Protein AF-A0A8K0SCI0-F1 (afdb_monomer)

Structure (mmCIF, N/CA/C/O backbone):
data_AF-A0A8K0SCI0-F1
#
_entry.id   AF-A0A8K0SCI0-F1
#
loop_
_atom_site.group_PDB
_atom_site.id
_atom_site.type_symbol
_atom_site.label_atom_id
_atom_site.label_alt_id
_atom_site.label_comp_id
_atom_site.label_asym_id
_atom_site.label_entity_id
_atom_site.label_seq_id
_atom_site.pdbx_PDB_ins_code
_atom_site.Cartn_x
_atom_site.Cartn_y
_atom_site.Cartn_z
_atom_site.occupancy
_atom_site.B_iso_or_equiv
_atom_site.auth_seq_id
_atom_site.auth_comp_id
_atom_site.auth_asym_id
_atom_site.auth_atom_id
_atom_site.pdbx_PDB_model_num
ATOM 1 N N . HIS A 1 1 ? -12.536 17.628 4.276 1.00 76.75 1 HIS A N 1
ATOM 2 C CA . HIS A 1 1 ? -13.489 17.023 5.236 1.00 76.75 1 HIS A CA 1
ATOM 3 C C . HIS A 1 1 ? -13.393 15.491 5.336 1.00 76.75 1 HIS A C 1
ATOM 5 O O . HIS A 1 1 ? -14.342 14.869 5.789 1.00 76.75 1 HIS A O 1
ATOM 11 N N . MET A 1 2 ? -12.263 14.858 4.982 1.00 92.69 2 MET A N 1
ATOM 12 C CA . MET A 1 2 ? -12.185 13.387 4.957 1.00 92.69 2 MET A CA 1
ATOM 13 C C . MET A 1 2 ? -11.993 12.738 6.333 1.00 92.69 2 MET A C 1
ATOM 15 O O . MET A 1 2 ? -12.537 11.66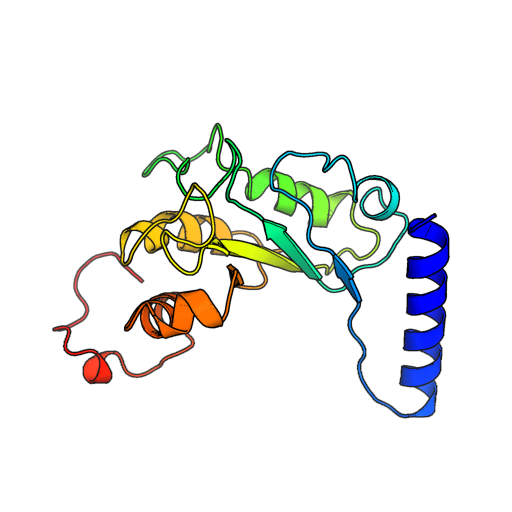6 6.556 1.00 92.69 2 MET A O 1
ATOM 19 N N . VAL A 1 3 ? -11.291 13.393 7.269 1.00 95.44 3 VAL A N 1
ATOM 20 C CA . VAL A 1 3 ? -11.039 12.831 8.613 1.00 95.44 3 VAL A CA 1
ATOM 21 C C . VAL A 1 3 ? -12.343 12.543 9.374 1.00 95.44 3 VAL A C 1
ATOM 23 O O . VAL A 1 3 ? -12.558 11.385 9.719 1.00 95.44 3 VAL A O 1
ATOM 26 N N . PRO A 1 4 ? -13.285 13.502 9.546 1.00 96.19 4 PRO A N 1
ATOM 27 C CA . PRO A 1 4 ? -14.539 13.209 10.248 1.00 96.19 4 PRO A CA 1
ATOM 28 C C . PRO A 1 4 ? -15.379 12.123 9.564 1.00 96.19 4 PRO A C 1
ATOM 30 O O . PRO A 1 4 ? -16.029 11.329 10.236 1.00 96.19 4 PRO A O 1
ATOM 33 N N . PHE A 1 5 ? -15.355 12.071 8.228 1.00 96.50 5 PHE A N 1
ATOM 34 C CA . PHE A 1 5 ? -16.050 11.034 7.469 1.00 96.50 5 PHE A CA 1
ATOM 35 C C . PHE A 1 5 ? -15.466 9.646 7.747 1.00 96.50 5 PHE A C 1
ATOM 37 O O . PHE A 1 5 ? -16.215 8.720 8.050 1.00 96.50 5 PHE A O 1
ATOM 44 N N . ALA A 1 6 ? -14.143 9.498 7.662 1.00 97.00 6 ALA A N 1
ATOM 45 C CA . ALA A 1 6 ? -13.480 8.215 7.850 1.00 97.00 6 ALA A CA 1
ATOM 46 C C . ALA A 1 6 ? -13.617 7.705 9.293 1.00 97.00 6 ALA A C 1
ATOM 48 O O . ALA A 1 6 ? -13.864 6.517 9.504 1.00 97.00 6 ALA A O 1
ATOM 49 N N . ASP A 1 7 ? -13.542 8.607 10.273 1.00 95.75 7 ASP A N 1
ATOM 50 C CA . ASP A 1 7 ? -13.711 8.262 11.686 1.00 95.75 7 ASP A CA 1
ATOM 51 C C . ASP A 1 7 ? -15.158 7.835 11.988 1.00 95.75 7 ASP A C 1
ATOM 53 O O . ASP A 1 7 ? -15.378 6.822 12.657 1.00 95.75 7 ASP A O 1
ATOM 57 N N . GLN A 1 8 ? -16.156 8.531 11.427 1.00 97.75 8 GLN A N 1
ATOM 58 C CA . GLN A 1 8 ? -17.557 8.117 11.554 1.00 97.75 8 GLN A CA 1
ATOM 59 C C . GLN A 1 8 ? -17.833 6.791 10.831 1.00 97.75 8 GLN A C 1
ATOM 61 O O . GLN A 1 8 ? -18.580 5.950 11.336 1.00 97.75 8 GLN A O 1
ATOM 66 N N . LEU A 1 9 ? -17.228 6.580 9.658 1.00 98.12 9 LEU A N 1
ATOM 67 C CA . LEU A 1 9 ? -17.351 5.328 8.919 1.00 98.12 9 LEU A CA 1
ATOM 68 C C . LEU A 1 9 ? -16.774 4.159 9.724 1.00 98.12 9 LEU A C 1
ATOM 70 O O . LEU A 1 9 ? -17.435 3.127 9.827 1.00 98.12 9 LEU A O 1
ATOM 74 N N . ARG A 1 10 ? -15.603 4.333 10.353 1.00 97.94 10 ARG A N 1
ATOM 75 C CA . ARG A 1 10 ? -15.029 3.325 11.255 1.00 97.94 10 ARG A CA 1
ATOM 76 C C . ARG A 1 10 ? -15.966 3.019 12.422 1.00 97.94 10 ARG A C 1
ATOM 78 O O . ARG A 1 10 ? -16.242 1.851 12.666 1.00 97.94 10 ARG A O 1
ATOM 85 N N . ALA A 1 11 ? -16.500 4.038 13.095 1.00 97.62 11 ALA A N 1
A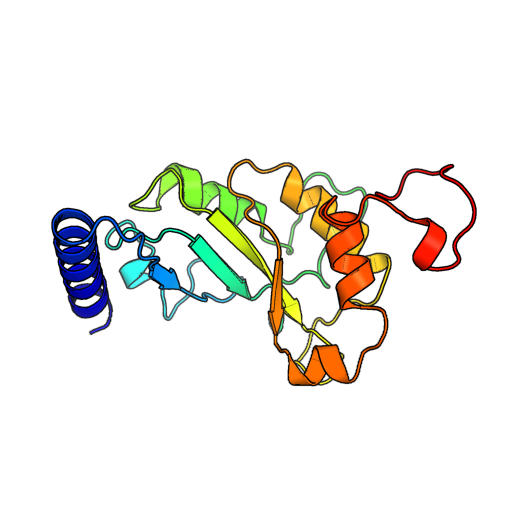TOM 86 C CA . ALA A 1 11 ? -17.422 3.827 14.212 1.00 97.62 11 ALA A CA 1
ATOM 87 C C . ALA A 1 11 ? -18.659 3.005 13.796 1.00 97.62 11 ALA A C 1
ATOM 89 O O . ALA A 1 11 ? -19.083 2.097 14.512 1.00 97.62 11 ALA A O 1
ATOM 90 N N . ASN A 1 12 ? -19.201 3.272 12.604 1.00 98.50 12 ASN A N 1
ATOM 91 C CA . ASN A 1 12 ? -20.325 2.511 12.057 1.00 98.50 12 ASN A CA 1
ATOM 92 C C . ASN A 1 12 ? -19.933 1.068 11.697 1.00 98.50 12 ASN A C 1
ATOM 94 O O . ASN A 1 12 ? -20.717 0.149 11.931 1.00 98.50 12 ASN A O 1
ATOM 98 N N . MET A 1 13 ? -18.736 0.861 11.136 1.00 98.38 13 MET A N 1
ATOM 99 C CA . MET A 1 13 ? -18.190 -0.469 10.841 1.00 98.38 13 MET A CA 1
ATOM 100 C C . MET A 1 13 ? -18.026 -1.305 12.115 1.00 98.38 13 MET A C 1
ATOM 102 O O . MET A 1 13 ? -18.433 -2.465 12.128 1.00 98.38 13 MET A O 1
ATOM 106 N N . ASP A 1 14 ? -17.496 -0.715 13.187 1.00 97.50 14 ASP A N 1
ATOM 107 C CA . ASP A 1 14 ? -17.278 -1.399 14.465 1.00 97.50 14 ASP A CA 1
ATOM 108 C C . ASP A 1 14 ? -18.613 -1.772 15.130 1.00 97.50 14 ASP A C 1
ATOM 110 O O . ASP A 1 14 ? -18.795 -2.902 15.588 1.00 97.50 14 ASP A O 1
ATOM 114 N N . ALA A 1 15 ? -19.591 -0.857 15.111 1.00 98.38 15 ALA A N 1
ATOM 115 C CA . ALA A 1 15 ? -20.942 -1.133 15.597 1.00 98.38 15 ALA A CA 1
ATOM 116 C C . ALA A 1 15 ? -21.631 -2.245 14.784 1.00 98.38 15 ALA A C 1
ATOM 118 O O . ALA A 1 15 ? -22.264 -3.136 15.354 1.00 98.38 15 ALA A O 1
ATOM 119 N N . ALA A 1 16 ? -21.482 -2.228 13.455 1.00 98.50 16 ALA A N 1
ATOM 120 C CA . ALA A 1 16 ? -22.029 -3.265 12.587 1.00 98.50 16 ALA A CA 1
ATOM 121 C C . ALA A 1 16 ? -21.369 -4.626 12.847 1.00 98.50 16 ALA A C 1
ATOM 123 O O . ALA A 1 16 ? -22.082 -5.621 12.974 1.00 98.50 16 ALA A O 1
ATOM 124 N N . ALA A 1 17 ? -20.040 -4.664 12.986 1.00 98.06 17 ALA A N 1
ATOM 125 C CA . ALA A 1 17 ? -19.289 -5.876 13.303 1.00 98.06 17 ALA A CA 1
ATOM 126 C C . ALA A 1 17 ? -19.736 -6.491 14.635 1.00 98.06 17 ALA A C 1
ATOM 128 O O . ALA A 1 17 ? -19.963 -7.699 14.708 1.00 98.06 17 ALA A O 1
ATOM 129 N N . ALA A 1 18 ? -19.940 -5.665 15.665 1.00 98.06 18 ALA A N 1
ATOM 130 C CA . ALA A 1 18 ? -20.453 -6.119 16.956 1.00 98.06 18 ALA A CA 1
ATOM 131 C C . ALA A 1 18 ? -21.884 -6.680 16.861 1.00 98.06 18 ALA A C 1
ATOM 133 O O . ALA A 1 18 ? -22.218 -7.636 17.557 1.00 98.06 18 ALA A O 1
ATOM 134 N N . ALA A 1 19 ? -22.725 -6.111 15.992 1.00 98.31 19 ALA A N 1
ATOM 135 C CA . ALA A 1 19 ? -24.120 -6.517 15.849 1.00 98.31 19 ALA A CA 1
ATOM 136 C C . ALA A 1 19 ? -24.315 -7.783 14.999 1.00 98.31 19 ALA A C 1
ATOM 138 O O . ALA A 1 19 ? -25.228 -8.563 15.264 1.00 98.31 19 ALA A O 1
ATOM 139 N N . ASN A 1 20 ? -23.508 -7.975 13.951 1.00 98.06 20 ASN A N 1
ATOM 140 C CA . ASN A 1 20 ? -23.735 -9.030 12.955 1.00 98.06 20 ASN A CA 1
ATOM 141 C C . ASN A 1 20 ? -22.563 -10.009 12.774 1.00 98.06 20 ASN A C 1
ATOM 143 O O . ASN A 1 20 ? -22.670 -10.927 11.960 1.00 98.06 20 ASN A O 1
ATOM 147 N N . GLY A 1 21 ? -21.454 -9.818 13.493 1.00 97.12 21 GLY A N 1
ATOM 148 C CA . GLY A 1 21 ? -20.272 -10.680 13.437 1.00 97.12 21 GLY A CA 1
ATOM 149 C C . GLY A 1 21 ? -19.465 -10.593 12.136 1.00 97.12 21 GLY A C 1
ATOM 150 O O . GLY A 1 21 ? -18.559 -11.401 11.936 1.00 97.12 21 GLY A O 1
ATOM 151 N N . LYS A 1 22 ? -19.775 -9.656 11.230 1.00 97.50 22 LYS A N 1
ATOM 152 C CA . LYS A 1 22 ? -19.035 -9.471 9.974 1.00 97.50 22 LYS A CA 1
ATOM 153 C C . LYS A 1 22 ? -17.808 -8.597 10.187 1.00 97.50 22 LYS A C 1
ATOM 155 O O . LYS A 1 22 ? -17.825 -7.640 10.954 1.00 97.50 22 LYS A O 1
ATOM 160 N N . THR A 1 23 ? -16.756 -8.884 9.433 1.00 97.19 23 THR A N 1
ATOM 161 C CA . THR A 1 23 ? -15.559 -8.044 9.381 1.00 97.19 23 THR A CA 1
ATOM 162 C C . THR A 1 23 ? -15.707 -6.979 8.300 1.00 97.19 23 THR A C 1
ATOM 164 O O . THR A 1 23 ? -16.108 -7.276 7.175 1.00 97.19 23 THR A O 1
ATOM 167 N N . TYR A 1 24 ? -15.349 -5.744 8.640 1.00 98.19 24 TYR A N 1
ATOM 168 C CA . TYR A 1 24 ? -15.318 -4.608 7.726 1.00 98.19 24 TYR A CA 1
ATOM 169 C C . TYR A 1 24 ? -13.901 -4.050 7.668 1.00 98.19 24 TYR A C 1
ATOM 171 O O . TYR A 1 24 ? -13.200 -4.041 8.679 1.00 98.19 24 TYR A O 1
ATOM 179 N N . TYR A 1 25 ? -13.503 -3.570 6.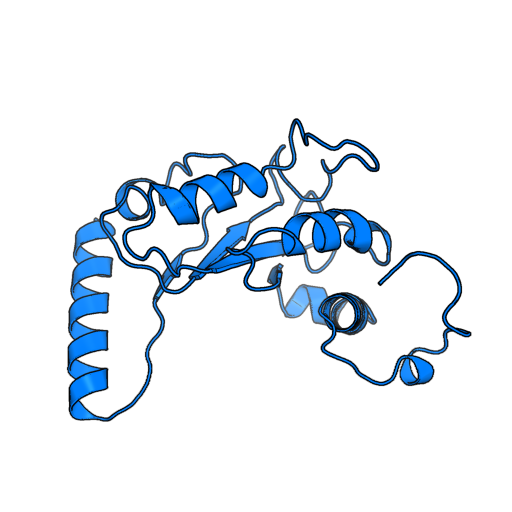491 1.00 98.19 25 TYR A N 1
ATOM 180 C CA . TYR A 1 25 ? -12.179 -3.008 6.270 1.00 98.19 25 TYR A CA 1
ATOM 181 C C . TYR A 1 25 ? -12.267 -1.559 5.800 1.00 98.19 25 TYR A C 1
ATOM 183 O O . TYR A 1 25 ? -13.088 -1.224 4.944 1.00 98.19 25 TYR A O 1
ATOM 191 N N . LEU A 1 26 ? -11.380 -0.722 6.328 1.00 98.44 26 LEU A N 1
ATOM 192 C CA . LEU A 1 26 ? -11.158 0.645 5.880 1.00 98.44 26 LEU A CA 1
ATOM 193 C C . LEU A 1 26 ? -9.736 0.775 5.346 1.00 98.44 26 LEU A C 1
ATOM 195 O O . LEU A 1 26 ? -8.764 0.455 6.039 1.00 98.44 26 LEU A O 1
ATOM 199 N N . SER A 1 27 ? -9.620 1.313 4.137 1.00 98.44 27 SER A N 1
ATOM 200 C CA . SER A 1 27 ? -8.342 1.546 3.478 1.00 98.44 27 SER A CA 1
ATOM 201 C C . SER A 1 27 ? -8.234 2.938 2.875 1.00 98.44 27 SER A C 1
ATOM 203 O O . SER A 1 27 ? -9.239 3.604 2.631 1.00 98.44 27 SER A O 1
ATOM 205 N N . ALA A 1 28 ? -7.002 3.352 2.594 1.00 98.12 28 ALA A N 1
ATOM 206 C CA . ALA A 1 28 ? -6.683 4.548 1.820 1.00 98.12 28 ALA A CA 1
ATOM 207 C C . ALA A 1 28 ? -5.631 4.226 0.752 1.00 98.12 28 ALA A C 1
ATOM 209 O O . ALA A 1 28 ? -4.904 3.236 0.864 1.00 98.12 28 ALA A O 1
ATOM 210 N N . THR A 1 29 ? -5.532 5.071 -0.271 1.00 98.12 29 THR A N 1
ATOM 211 C CA . THR A 1 29 ? -4.641 4.863 -1.423 1.00 98.12 29 THR A CA 1
ATOM 212 C C . THR A 1 29 ? -3.702 6.060 -1.640 1.00 98.12 29 THR A C 1
ATOM 214 O O . THR A 1 29 ? -3.831 6.764 -2.646 1.00 98.12 29 THR A O 1
ATOM 217 N N . PRO A 1 30 ? -2.792 6.367 -0.695 1.00 98.50 30 PRO A N 1
ATOM 218 C CA . PRO A 1 30 ? -1.831 7.460 -0.867 1.00 98.50 30 PRO A CA 1
ATOM 219 C C . PRO A 1 30 ? -0.876 7.197 -2.037 1.00 98.50 30 PRO A C 1
ATOM 221 O O . PRO A 1 30 ? -0.691 6.054 -2.451 1.00 98.50 30 PRO A O 1
ATOM 224 N N . GLN A 1 31 ? -0.242 8.240 -2.561 1.00 98.56 31 GLN A N 1
ATOM 225 C CA . GLN A 1 31 ? 0.909 8.105 -3.456 1.00 98.56 31 GLN A CA 1
ATOM 226 C C . GLN A 1 31 ? 2.198 7.884 -2.656 1.00 98.56 31 GLN A C 1
ATOM 228 O O . GLN A 1 31 ? 2.235 8.150 -1.459 1.00 98.56 31 GLN A O 1
ATOM 233 N N . CYS A 1 32 ? 3.264 7.389 -3.296 1.00 98.38 32 CYS A N 1
ATOM 234 C CA . CYS A 1 32 ? 4.515 7.087 -2.592 1.00 98.38 32 CYS A CA 1
ATOM 235 C C . CYS A 1 32 ? 5.268 8.280 -1.964 1.00 98.38 32 CYS A C 1
ATOM 237 O O . CYS A 1 32 ? 6.013 8.013 -1.009 1.00 98.38 32 CYS A O 1
ATOM 239 N N . PRO A 1 33 ? 5.142 9.551 -2.421 1.00 98.50 33 PRO A N 1
ATOM 240 C CA . PRO A 1 33 ? 5.793 10.666 -1.742 1.00 98.50 33 PRO A CA 1
ATOM 241 C C . PRO A 1 33 ? 5.242 10.807 -0.326 1.00 98.50 33 PRO A C 1
ATOM 243 O O . PRO A 1 33 ? 4.030 10.839 -0.122 1.00 98.50 33 PRO A O 1
ATOM 246 N N . TYR A 1 34 ? 6.134 10.884 0.658 1.00 97.75 34 TYR A N 1
ATOM 247 C CA . TYR A 1 34 ? 5.750 10.966 2.060 1.00 97.75 34 TYR A CA 1
ATOM 248 C C . TYR A 1 34 ? 6.155 12.324 2.663 1.00 97.75 34 TYR A C 1
ATOM 250 O O . TYR A 1 34 ? 7.323 12.699 2.554 1.00 97.75 34 TYR A O 1
ATOM 258 N N . PRO A 1 35 ? 5.243 13.036 3.355 1.00 97.69 35 PRO A N 1
ATOM 259 C CA . PRO A 1 35 ? 3.835 12.686 3.559 1.00 97.69 35 PRO A CA 1
ATOM 260 C C . PRO A 1 35 ? 2.984 12.872 2.288 1.00 97.69 35 PRO A C 1
ATOM 262 O O . PRO A 1 35 ? 3.173 13.833 1.547 1.00 97.69 35 PRO A O 1
ATOM 265 N N . ASP A 1 36 ? 2.002 11.990 2.074 1.00 97.94 36 ASP A N 1
ATOM 266 C CA . ASP A 1 36 ? 1.045 12.131 0.966 1.00 97.94 36 ASP A CA 1
ATOM 267 C C . ASP A 1 36 ? 0.131 13.339 1.196 1.00 97.94 36 ASP A C 1
ATOM 269 O O . ASP A 1 36 ? -0.610 13.376 2.171 1.00 97.94 36 ASP A O 1
ATOM 273 N N . ILE A 1 37 ? 0.140 14.316 0.293 1.00 96.12 37 ILE A N 1
ATOM 274 C CA . ILE A 1 37 ? -0.532 15.612 0.502 1.00 96.12 37 ILE A CA 1
ATOM 275 C C . ILE A 1 37 ? -2.039 15.461 0.769 1.00 96.12 37 ILE A C 1
ATOM 277 O O . ILE A 1 37 ? -2.595 16.177 1.602 1.00 96.12 37 ILE A O 1
ATOM 281 N N . ILE A 1 38 ? -2.705 14.531 0.082 1.00 95.56 38 ILE A N 1
ATOM 282 C CA . ILE A 1 38 ? -4.168 14.412 0.106 1.00 95.56 38 ILE A CA 1
ATOM 283 C C . ILE A 1 38 ? -4.646 13.614 1.323 1.00 95.56 38 ILE A C 1
ATOM 285 O O . ILE A 1 38 ? -5.604 13.999 1.997 1.00 95.56 38 ILE A O 1
ATOM 289 N N . ASN A 1 39 ? -3.973 12.509 1.630 1.00 96.62 39 ASN A N 1
ATOM 290 C CA . ASN A 1 39 ? -4.346 11.578 2.689 1.00 96.62 39 ASN A CA 1
ATOM 291 C C . ASN A 1 39 ? -3.650 11.883 4.020 1.00 96.62 39 ASN A C 1
ATOM 293 O O . ASN A 1 39 ? -4.083 11.354 5.046 1.00 96.62 39 ASN A O 1
ATOM 297 N N . HIS A 1 40 ? -2.616 12.737 4.048 1.00 96.12 40 HIS A N 1
ATOM 298 C CA . HIS A 1 40 ? -1.864 13.062 5.266 1.00 96.12 40 HIS A CA 1
ATOM 299 C C . HIS A 1 40 ? -2.754 13.395 6.473 1.00 96.12 40 HIS A C 1
ATOM 301 O O . HIS A 1 40 ? -2.494 12.831 7.536 1.00 96.12 40 HIS A O 1
ATOM 307 N N . PRO A 1 41 ? -3.836 14.196 6.357 1.00 96.19 41 PRO A N 1
ATOM 308 C CA . PRO A 1 41 ? -4.699 14.480 7.504 1.00 96.19 41 PRO A CA 1
ATOM 309 C C . PRO A 1 41 ? -5.301 13.234 8.177 1.00 96.19 41 PRO A C 1
ATOM 311 O O . PRO A 1 41 ? -5.471 13.235 9.394 1.00 96.19 41 PRO A O 1
ATOM 314 N N . MET A 1 42 ? -5.605 12.176 7.412 1.00 96.62 42 MET A N 1
ATOM 315 C CA . MET A 1 42 ? -6.102 10.894 7.944 1.00 96.62 42 MET A CA 1
ATOM 316 C C . MET A 1 42 ? -4.958 9.976 8.394 1.00 96.62 42 MET A C 1
ATOM 318 O O . MET A 1 42 ? -5.071 9.259 9.387 1.00 96.62 42 MET A O 1
ATOM 322 N N . LEU A 1 43 ? -3.838 9.989 7.665 1.00 97.25 43 LEU A N 1
ATOM 323 C CA . LEU A 1 43 ? -2.690 9.118 7.929 1.00 97.25 43 LEU A CA 1
ATOM 324 C C . LEU A 1 43 ? -1.836 9.596 9.114 1.00 97.25 43 LEU A C 1
ATOM 326 O O . LEU A 1 43 ? -1.059 8.812 9.661 1.00 97.25 43 LEU A O 1
ATOM 330 N N . ASN A 1 44 ? -1.976 10.846 9.557 1.00 95.56 44 ASN A N 1
ATOM 331 C CA . ASN A 1 44 ? -1.210 11.420 10.667 1.00 95.56 44 ASN A CA 1
ATOM 332 C C . ASN A 1 44 ? -1.739 11.005 12.059 1.00 95.56 44 ASN A C 1
ATOM 334 O O . ASN A 1 44 ? -1.880 11.827 12.961 1.00 95.56 44 ASN A O 1
ATOM 338 N N . GLY A 1 45 ? -2.045 9.717 12.237 1.00 90.50 45 GLY A N 1
ATOM 339 C CA . GLY A 1 45 ? -2.410 9.134 13.533 1.00 90.50 45 GLY A CA 1
ATOM 340 C C . GLY A 1 45 ? -3.836 9.421 14.011 1.00 90.50 45 GLY A C 1
ATOM 341 O O . GLY A 1 45 ? -4.120 9.223 15.191 1.00 90.50 45 GLY A O 1
ATOM 342 N N . THR A 1 46 ? -4.728 9.863 13.125 1.00 92.81 46 THR A N 1
ATOM 343 C CA . THR A 1 46 ? -6.132 10.173 13.438 1.00 92.81 46 THR A CA 1
ATOM 344 C C . THR A 1 46 ? -7.043 8.987 13.121 1.00 92.81 46 THR A C 1
ATOM 346 O O . THR A 1 46 ? -7.666 8.443 14.033 1.00 92.81 46 THR A O 1
ATOM 349 N N . THR A 1 47 ? -7.022 8.504 11.877 1.00 96.88 47 THR A N 1
ATOM 350 C CA . THR A 1 47 ? -7.927 7.454 11.387 1.00 96.88 47 THR A CA 1
ATOM 351 C C . THR A 1 47 ? -7.272 6.058 11.422 1.00 96.88 47 THR A C 1
ATOM 353 O O . THR A 1 47 ? -6.161 5.881 10.908 1.00 96.88 47 THR A O 1
ATOM 356 N N . PRO A 1 48 ? -7.918 5.028 12.008 1.00 97.19 48 PRO A N 1
ATOM 357 C CA . PRO A 1 48 ? -7.389 3.664 12.045 1.00 97.19 48 PRO A CA 1
ATOM 358 C C . PRO A 1 48 ? -7.709 2.910 10.748 1.00 97.19 48 PRO A C 1
ATOM 360 O O . PRO A 1 48 ? -8.807 2.386 10.585 1.00 97.19 48 PRO A O 1
ATOM 363 N N . PHE A 1 49 ? -6.751 2.825 9.828 1.00 98.56 49 PHE A N 1
ATOM 364 C CA . PHE A 1 49 ? -6.859 1.986 8.626 1.00 98.56 49 PHE A CA 1
ATOM 365 C C . PHE A 1 49 ? -6.466 0.532 8.913 1.00 98.56 49 PHE A C 1
ATOM 367 O O . PHE A 1 49 ? -5.585 0.271 9.735 1.00 98.56 49 PHE A O 1
ATOM 374 N N . ASP A 1 50 ? -7.093 -0.419 8.222 1.00 98.62 50 ASP A N 1
ATOM 375 C CA . ASP A 1 50 ? -6.690 -1.834 8.260 1.00 98.62 50 ASP A CA 1
ATOM 376 C C . ASP A 1 50 ? -5.514 -2.084 7.322 1.00 98.62 50 ASP A C 1
ATOM 378 O O . ASP A 1 50 ? -4.552 -2.774 7.663 1.00 98.62 50 ASP A O 1
ATOM 382 N N . PHE A 1 51 ? -5.565 -1.460 6.148 1.00 98.81 51 PHE A N 1
ATOM 383 C CA . PHE A 1 51 ? -4.473 -1.458 5.194 1.00 98.81 51 PHE A CA 1
ATOM 384 C C . PHE A 1 51 ? -4.475 -0.187 4.348 1.00 98.81 51 PHE A C 1
ATOM 386 O O . PHE A 1 51 ? -5.500 0.474 4.190 1.00 98.81 51 PHE A O 1
ATOM 393 N N . ILE A 1 52 ? -3.327 0.151 3.774 1.00 98.81 52 ILE A N 1
ATOM 394 C CA . ILE A 1 52 ? -3.1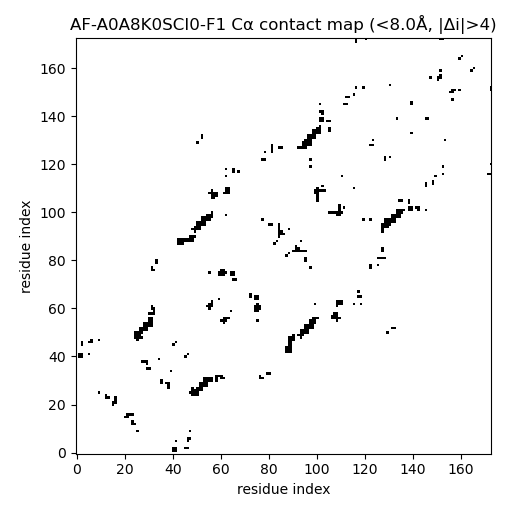99 1.199 2.762 1.00 98.81 52 ILE A CA 1
ATOM 395 C C . ILE A 1 52 ? -2.593 0.621 1.487 1.00 98.81 52 ILE A C 1
ATOM 397 O O . ILE A 1 52 ? -1.755 -0.276 1.539 1.00 98.81 52 ILE A O 1
ATOM 401 N N . MET A 1 53 ? -3.022 1.136 0.341 1.00 98.69 53 MET A N 1
ATOM 402 C CA . MET A 1 53 ? -2.524 0.751 -0.979 1.00 98.69 53 MET A CA 1
ATOM 403 C C . MET A 1 53 ? -1.693 1.904 -1.530 1.00 98.69 53 MET A C 1
ATOM 405 O O . MET A 1 53 ? -2.213 2.780 -2.222 1.00 98.69 53 MET A O 1
ATOM 409 N N . VAL A 1 54 ? -0.416 1.948 -1.154 1.00 98.81 54 VAL A N 1
ATOM 410 C CA . VAL A 1 54 ? 0.472 3.046 -1.548 1.00 98.81 54 VAL A CA 1
ATOM 411 C C . VAL A 1 54 ? 0.800 2.902 -3.030 1.00 98.81 54 VAL A C 1
ATOM 413 O O . VAL A 1 54 ? 1.300 1.866 -3.456 1.00 98.81 54 VAL A O 1
ATOM 416 N N . GLN A 1 55 ? 0.539 3.936 -3.820 1.00 98.69 55 GLN A N 1
ATOM 417 C CA . GLN A 1 55 ? 0.825 3.957 -5.252 1.00 98.69 55 GLN A CA 1
ATOM 418 C C . GLN A 1 55 ? 2.324 4.212 -5.469 1.00 98.69 55 GLN A C 1
ATOM 420 O O . GLN A 1 55 ? 2.778 5.359 -5.462 1.00 98.69 55 GLN A O 1
ATOM 425 N N . PHE A 1 56 ? 3.104 3.145 -5.657 1.00 98.56 56 PHE A N 1
ATOM 426 C CA . PHE A 1 56 ? 4.536 3.197 -5.975 1.00 98.56 56 PHE A CA 1
ATOM 427 C C . PHE A 1 56 ? 4.765 3.313 -7.488 1.00 98.56 56 PHE A C 1
ATOM 429 O O . PHE A 1 56 ? 5.543 2.566 -8.082 1.00 98.56 56 PHE A O 1
ATOM 436 N N . TYR A 1 57 ? 4.080 4.270 -8.109 1.00 98.31 57 TYR A N 1
ATOM 437 C CA . TYR A 1 57 ? 4.162 4.594 -9.532 1.00 98.31 57 TYR A CA 1
ATOM 438 C C . TYR A 1 57 ? 3.784 6.066 -9.768 1.00 98.31 57 TYR A C 1
ATOM 440 O O . TYR A 1 57 ? 3.396 6.770 -8.829 1.00 98.31 57 TYR A O 1
ATOM 448 N N . ASN A 1 58 ? 3.959 6.562 -10.999 1.00 98.00 58 ASN A N 1
ATOM 449 C CA . ASN A 1 58 ? 3.771 7.976 -11.380 1.00 98.00 58 ASN A CA 1
ATOM 450 C C . ASN A 1 58 ? 4.594 9.001 -10.570 1.00 98.00 58 ASN A C 1
ATOM 452 O O . ASN A 1 58 ? 4.349 10.200 -10.654 1.00 98.00 58 ASN A O 1
ATOM 456 N N . ASN A 1 59 ? 5.572 8.547 -9.786 1.00 98.12 59 ASN A N 1
ATOM 457 C CA . ASN A 1 59 ? 6.362 9.364 -8.873 1.00 98.12 59 ASN A CA 1
ATOM 458 C C . ASN A 1 59 ? 7.783 8.799 -8.750 1.00 98.12 59 ASN A C 1
ATOM 460 O O . ASN A 1 59 ? 8.012 7.609 -8.963 1.00 98.12 59 ASN A O 1
ATOM 464 N N . TYR A 1 60 ? 8.727 9.648 -8.336 1.00 97.75 60 TYR A N 1
ATOM 465 C CA . TYR A 1 60 ? 10.153 9.312 -8.207 1.00 97.75 60 TYR A CA 1
ATOM 466 C C . TYR A 1 60 ? 10.452 8.173 -7.221 1.00 97.75 60 TYR A C 1
ATOM 468 O O . TYR A 1 60 ? 11.545 7.627 -7.231 1.00 97.75 60 TYR A O 1
ATOM 476 N N . CYS A 1 61 ? 9.512 7.853 -6.336 1.00 98.44 61 CYS A N 1
ATOM 477 C CA . CYS A 1 61 ? 9.663 6.873 -5.268 1.00 98.44 61 CYS A CA 1
ATOM 478 C C . CYS A 1 61 ? 9.042 5.509 -5.588 1.00 98.44 61 CYS A C 1
ATOM 480 O O . CYS A 1 61 ? 8.858 4.689 -4.688 1.00 98.44 61 CYS A O 1
ATOM 482 N N . GLY A 1 62 ? 8.673 5.285 -6.852 1.00 97.94 62 GLY A N 1
ATOM 483 C CA . GLY A 1 62 ? 8.015 4.068 -7.304 1.00 97.94 62 GLY A CA 1
ATOM 484 C C . GLY A 1 62 ? 8.940 2.864 -7.481 1.00 97.94 62 GLY A C 1
ATOM 485 O O . GLY A 1 62 ? 10.159 2.963 -7.343 1.00 97.94 62 GLY A O 1
ATOM 486 N N . VAL A 1 63 ? 8.348 1.720 -7.833 1.00 97.00 63 VAL A N 1
ATOM 487 C CA . VAL A 1 63 ? 9.078 0.454 -8.043 1.00 97.00 63 VAL A CA 1
ATOM 488 C C . VAL A 1 63 ? 10.123 0.543 -9.155 1.00 97.00 63 VAL A C 1
ATOM 490 O O . VAL A 1 63 ? 11.179 -0.070 -9.053 1.00 97.00 63 VAL A O 1
ATOM 493 N N . SER A 1 64 ? 9.892 1.375 -10.174 1.00 96.81 64 SER A N 1
ATOM 494 C CA . SER A 1 64 ? 10.857 1.645 -11.248 1.00 96.81 64 SER A CA 1
ATOM 495 C C . SER A 1 64 ? 12.115 2.390 -10.784 1.00 96.81 64 SER A C 1
ATOM 497 O O . SER A 1 64 ? 13.036 2.582 -11.570 1.00 96.81 64 SER A O 1
ATOM 499 N N . SER A 1 65 ? 12.145 2.867 -9.538 1.00 97.38 65 SER A N 1
ATOM 500 C CA . SER A 1 65 ? 13.285 3.566 -8.932 1.00 97.38 65 SER A CA 1
ATOM 501 C C . SER A 1 65 ? 14.021 2.719 -7.893 1.00 97.38 65 SER A C 1
ATOM 503 O O . SER A 1 65 ? 14.887 3.243 -7.189 1.00 97.38 65 SER A O 1
ATOM 505 N N . TYR A 1 66 ? 13.675 1.433 -7.789 1.00 97.38 66 TYR A N 1
ATOM 506 C CA . TYR A 1 66 ? 14.427 0.461 -7.007 1.00 97.38 66 TYR A CA 1
ATOM 507 C C . TYR A 1 66 ? 15.810 0.222 -7.625 1.00 97.38 66 TYR A C 1
ATOM 509 O O . TYR A 1 66 ? 15.946 0.120 -8.845 1.00 97.38 66 TYR A O 1
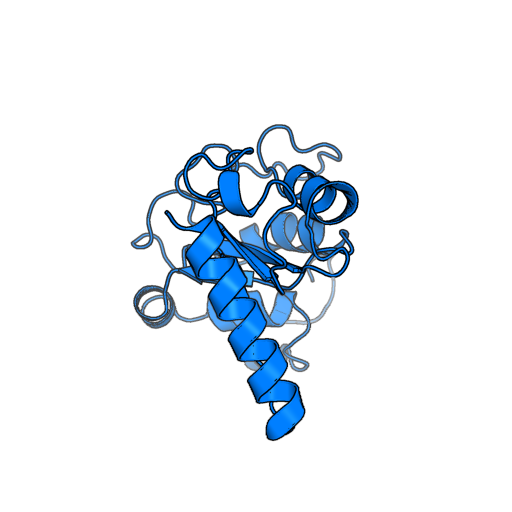ATOM 517 N N . VAL A 1 67 ? 16.831 0.119 -6.778 1.00 96.56 67 VAL A N 1
ATOM 518 C CA . VAL A 1 67 ? 18.212 -0.158 -7.185 1.00 96.56 67 VAL A CA 1
ATOM 519 C C . VAL A 1 67 ? 18.644 -1.483 -6.575 1.00 96.56 67 VAL A C 1
ATOM 521 O O . VAL A 1 67 ? 18.669 -1.641 -5.356 1.00 96.56 67 VAL A O 1
ATOM 524 N N . GLU A 1 68 ? 18.982 -2.450 -7.423 1.00 92.12 68 GLU A N 1
ATOM 525 C CA . GLU A 1 68 ? 19.407 -3.768 -6.960 1.00 92.12 68 GLU A CA 1
ATOM 526 C C . GLU A 1 68 ? 20.696 -3.707 -6.143 1.00 92.12 68 GLU A C 1
ATOM 528 O O . GLU A 1 68 ? 21.593 -2.916 -6.428 1.00 92.12 68 GLU A O 1
ATOM 533 N N . ARG A 1 69 ? 20.803 -4.603 -5.152 1.00 88.19 69 ARG A N 1
ATOM 534 C CA . ARG A 1 69 ? 21.975 -4.777 -4.269 1.00 88.19 69 ARG A CA 1
ATOM 535 C C . ARG A 1 69 ? 22.285 -3.586 -3.355 1.00 88.19 69 ARG A C 1
ATOM 537 O O . ARG A 1 69 ? 23.183 -3.696 -2.525 1.00 88.19 69 ARG A O 1
ATOM 544 N N . GLU A 1 70 ? 21.516 -2.506 -3.438 1.00 92.25 70 GLU A N 1
ATOM 545 C CA . GLU A 1 70 ? 21.571 -1.406 -2.481 1.00 92.25 70 GLU A CA 1
ATOM 546 C C . GLU A 1 70 ? 20.747 -1.743 -1.237 1.00 92.25 70 GLU A C 1
ATOM 548 O O . GLU A 1 70 ? 19.537 -1.982 -1.303 1.00 92.25 70 GLU A O 1
ATOM 553 N N . VAL A 1 71 ? 21.406 -1.737 -0.078 1.00 87.06 71 VAL A N 1
ATOM 554 C CA . VAL A 1 71 ? 20.742 -1.972 1.215 1.00 87.06 71 VAL A CA 1
ATOM 555 C C . VAL A 1 71 ? 19.797 -0.817 1.547 1.00 87.06 71 VAL A C 1
ATOM 557 O O . VAL A 1 71 ? 18.705 -1.041 2.062 1.00 87.06 71 VAL A O 1
ATOM 560 N N . LEU A 1 72 ? 20.208 0.414 1.227 1.00 92.00 72 LEU A N 1
ATOM 561 C CA . LEU A 1 72 ? 19.432 1.626 1.465 1.00 92.00 72 LEU A CA 1
ATOM 562 C C . LEU A 1 72 ? 18.927 2.186 0.139 1.00 92.00 72 LEU A C 1
ATOM 564 O O . LEU A 1 72 ? 19.692 2.671 -0.693 1.00 92.00 72 LEU A O 1
ATOM 568 N N . GLN A 1 73 ? 17.613 2.150 -0.042 1.00 96.88 73 GLN A N 1
ATOM 569 C CA . GLN A 1 73 ? 16.969 2.674 -1.237 1.00 96.88 73 GLN A CA 1
ATOM 570 C C . GLN A 1 73 ? 16.813 4.192 -1.119 1.00 96.88 73 GLN A C 1
ATOM 572 O O . GLN A 1 73 ? 16.083 4.693 -0.269 1.00 96.88 73 GLN A O 1
ATOM 577 N N . LYS A 1 74 ? 17.493 4.948 -1.991 1.00 95.38 74 LYS A N 1
ATOM 578 C CA . LYS A 1 74 ? 17.435 6.421 -1.969 1.00 95.38 74 LYS A CA 1
ATOM 579 C C . LYS A 1 74 ? 16.058 6.967 -2.358 1.00 95.38 74 LYS A C 1
ATOM 581 O O . LYS A 1 74 ? 15.616 7.970 -1.806 1.00 95.38 74 LYS A O 1
ATOM 586 N N . ASN A 1 75 ? 15.425 6.335 -3.345 1.00 97.38 75 ASN A N 1
ATOM 587 C CA . ASN A 1 75 ? 14.189 6.819 -3.954 1.00 97.38 75 ASN A CA 1
ATOM 588 C C . ASN A 1 75 ? 13.000 5.912 -3.634 1.00 97.38 75 ASN A C 1
ATOM 590 O O . ASN A 1 75 ? 11.977 6.406 -3.163 1.00 97.38 75 ASN A O 1
ATOM 594 N N . PHE A 1 76 ? 13.123 4.600 -3.870 1.00 98.31 76 PHE A N 1
ATOM 595 C CA . PHE A 1 76 ? 12.055 3.650 -3.570 1.00 98.31 76 PHE A CA 1
ATOM 596 C C . PHE A 1 76 ? 11.722 3.654 -2.072 1.00 98.31 76 PHE A C 1
ATOM 598 O O . PHE A 1 76 ? 12.546 3.287 -1.238 1.00 98.31 76 PHE A O 1
ATOM 605 N N . SER A 1 77 ? 10.515 4.105 -1.722 1.00 97.62 77 SER A N 1
ATOM 606 C CA . SER A 1 77 ? 10.221 4.586 -0.366 1.00 97.62 77 SER A CA 1
ATOM 607 C C . SER A 1 77 ? 9.450 3.600 0.519 1.00 97.62 77 SER A C 1
ATOM 609 O O . SER A 1 77 ? 8.836 4.019 1.502 1.00 97.62 77 SER A O 1
ATOM 611 N N . PHE A 1 78 ? 9.465 2.293 0.226 1.00 98.56 78 PHE A N 1
ATOM 612 C CA . PHE A 1 78 ? 8.690 1.320 1.014 1.00 98.56 78 PHE A CA 1
ATOM 613 C C . PHE A 1 78 ? 9.071 1.322 2.505 1.00 98.56 78 PHE A C 1
ATOM 615 O O . PHE A 1 78 ? 8.193 1.325 3.366 1.00 98.56 78 PHE A O 1
ATOM 622 N N . GLU A 1 79 ? 10.363 1.444 2.829 1.00 98.12 79 GLU A N 1
ATOM 623 C CA . GLU A 1 79 ? 10.850 1.568 4.214 1.00 98.12 79 GLU A CA 1
ATOM 624 C C . GLU A 1 79 ? 10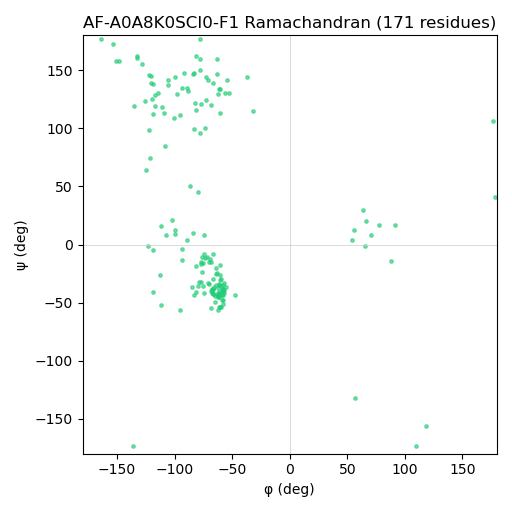.247 2.774 4.958 1.00 98.12 79 GLU A C 1
ATOM 626 O O . GLU A 1 79 ? 9.961 2.718 6.160 1.00 98.12 79 GLU A O 1
ATOM 631 N N . THR A 1 80 ? 10.011 3.879 4.243 1.00 98.44 80 THR A N 1
ATOM 632 C CA . THR A 1 80 ? 9.383 5.077 4.819 1.00 98.44 80 THR A CA 1
ATOM 633 C C . THR A 1 80 ? 7.941 4.776 5.221 1.00 98.44 80 THR A C 1
ATOM 635 O O . THR A 1 80 ? 7.503 5.144 6.315 1.00 98.44 80 THR A O 1
ATOM 638 N N . TRP A 1 81 ? 7.215 4.049 4.372 1.00 98.62 81 TRP A N 1
ATOM 639 C CA . TRP A 1 81 ? 5.846 3.621 4.647 1.00 98.62 81 TRP A CA 1
ATOM 640 C C . TRP A 1 81 ? 5.768 2.546 5.741 1.00 98.62 81 TRP A C 1
ATOM 642 O O . TRP A 1 81 ? 4.856 2.603 6.569 1.00 98.62 81 TRP A O 1
ATOM 652 N N . ASP A 1 82 ? 6.753 1.649 5.844 1.00 98.50 82 ASP A N 1
ATOM 653 C CA . ASP A 1 82 ? 6.889 0.748 6.999 1.00 98.50 82 ASP A CA 1
ATOM 654 C C . ASP A 1 82 ? 7.114 1.526 8.305 1.00 98.50 82 ASP A C 1
ATOM 656 O O . ASP A 1 82 ? 6.466 1.270 9.327 1.00 98.50 82 ASP A O 1
ATOM 660 N N . THR A 1 83 ? 7.990 2.530 8.271 1.00 98.31 83 THR A N 1
ATOM 661 C CA . THR A 1 83 ? 8.248 3.392 9.428 1.00 98.31 83 THR A CA 1
ATOM 662 C C . THR A 1 83 ? 6.985 4.141 9.847 1.00 98.31 83 THR A C 1
ATOM 664 O O . THR A 1 83 ? 6.672 4.197 11.042 1.00 98.31 83 THR A O 1
ATOM 667 N N . TRP A 1 84 ? 6.208 4.664 8.894 1.00 98.44 84 TRP A N 1
ATOM 668 C CA . TRP A 1 84 ? 4.895 5.249 9.173 1.00 98.44 84 TRP A CA 1
ATOM 669 C C . TRP A 1 84 ? 3.949 4.238 9.837 1.00 98.44 84 TRP A C 1
ATOM 671 O O . TRP A 1 84 ? 3.351 4.557 10.871 1.00 98.44 84 TRP A O 1
ATOM 681 N N . ALA A 1 85 ? 3.852 3.018 9.302 1.00 98.50 85 ALA A N 1
ATOM 682 C CA . ALA A 1 85 ? 2.965 1.981 9.827 1.00 98.50 85 ALA A CA 1
ATOM 683 C C . ALA A 1 85 ? 3.280 1.663 11.298 1.00 98.50 85 ALA A C 1
ATOM 685 O O . ALA A 1 85 ? 2.376 1.599 12.135 1.00 98.50 85 ALA A O 1
ATOM 686 N N . ARG A 1 86 ? 4.570 1.556 11.645 1.00 97.25 86 ARG A N 1
ATOM 687 C CA . ARG A 1 86 ? 5.017 1.240 13.012 1.00 97.25 86 ARG A CA 1
ATOM 688 C C . ARG A 1 86 ? 4.939 2.414 13.986 1.00 97.25 86 ARG A C 1
ATOM 690 O O . ARG A 1 86 ? 4.731 2.194 15.179 1.00 97.25 86 ARG A O 1
ATOM 697 N N . THR A 1 87 ? 5.137 3.647 13.521 1.00 97.06 87 THR A N 1
ATOM 698 C CA . THR A 1 87 ? 5.364 4.796 14.423 1.00 97.06 87 THR A CA 1
ATOM 699 C C . THR A 1 87 ? 4.246 5.837 14.418 1.00 97.06 87 THR A C 1
ATOM 701 O O . THR A 1 87 ? 4.049 6.526 15.424 1.00 97.06 87 THR A O 1
ATOM 704 N N . LYS A 1 88 ? 3.479 5.952 13.328 1.00 97.75 88 LYS A N 1
ATOM 705 C CA . LYS A 1 88 ? 2.483 7.017 13.131 1.00 97.75 88 LYS A CA 1
ATOM 706 C C . LYS A 1 88 ? 1.056 6.500 12.984 1.00 97.75 88 LYS A C 1
ATOM 708 O O . LYS A 1 88 ? 0.179 7.072 13.625 1.00 97.75 88 LYS A O 1
ATOM 713 N N . SER A 1 89 ? 0.822 5.405 12.258 1.00 98.00 89 SER A N 1
ATOM 714 C CA . SER A 1 89 ? -0.533 4.877 12.014 1.00 98.00 89 SER A CA 1
ATOM 715 C C . SER A 1 89 ? -1.350 4.665 13.295 1.00 98.00 89 SER A C 1
ATOM 717 O O . SER A 1 89 ? -0.890 3.993 14.218 1.00 98.00 89 SER A O 1
ATOM 719 N N . LYS A 1 90 ? -2.594 5.157 13.342 1.00 97.62 90 LYS A N 1
ATOM 720 C CA . LYS A 1 90 ? -3.495 4.947 14.490 1.00 97.62 90 LYS A CA 1
ATOM 721 C C . LYS A 1 90 ? -3.671 3.456 14.816 1.00 97.62 90 LYS A C 1
ATOM 723 O O . LYS A 1 90 ? -3.707 3.091 15.988 1.00 97.62 90 LYS A O 1
ATOM 728 N N . ASN A 1 91 ? -3.718 2.604 13.790 1.00 97.75 91 ASN A N 1
ATOM 729 C CA . ASN A 1 91 ? -3.662 1.152 13.923 1.00 97.75 91 ASN A CA 1
ATOM 730 C C . ASN A 1 91 ? -2.215 0.662 13.728 1.00 97.75 91 ASN A C 1
ATOM 732 O O . ASN A 1 91 ? -1.694 0.696 12.614 1.00 97.75 91 ASN A O 1
ATOM 736 N N . ARG A 1 92 ? -1.571 0.166 14.792 1.00 96.12 92 ARG A N 1
ATOM 737 C CA . ARG A 1 92 ? -0.184 -0.348 14.740 1.00 96.12 92 ARG A CA 1
ATOM 738 C C . ARG A 1 92 ? -0.034 -1.687 14.009 1.00 96.12 92 ARG A C 1
ATOM 740 O O . ARG A 1 92 ? 1.089 -2.085 13.719 1.00 96.12 92 ARG A O 1
ATOM 747 N N . ASN A 1 93 ? -1.147 -2.348 13.690 1.00 97.50 93 ASN A N 1
ATOM 748 C CA . ASN A 1 93 ? -1.184 -3.577 12.898 1.00 97.50 93 ASN A CA 1
ATOM 749 C C . ASN A 1 93 ? -1.549 -3.320 11.426 1.00 97.50 93 ASN A C 1
ATOM 751 O O . ASN A 1 93 ? -1.795 -4.279 10.693 1.00 97.50 93 ASN A O 1
ATOM 755 N N . VAL A 1 94 ? -1.611 -2.049 11.000 1.00 98.62 94 VAL A N 1
ATOM 756 C CA . VAL A 1 94 ? -1.939 -1.678 9.618 1.00 98.62 94 VAL A CA 1
ATOM 757 C C . VAL A 1 94 ? -1.008 -2.375 8.627 1.00 98.62 94 VAL A C 1
ATOM 759 O O . VAL A 1 94 ? 0.195 -2.513 8.870 1.00 98.62 94 VAL A O 1
ATOM 762 N N . LYS A 1 95 ? -1.566 -2.793 7.491 1.00 98.69 95 LYS A N 1
ATOM 763 C CA . LYS A 1 95 ? -0.797 -3.353 6.379 1.00 98.69 95 LYS A CA 1
ATOM 764 C C . LYS A 1 95 ? -0.541 -2.338 5.271 1.00 98.69 95 LYS A C 1
ATOM 766 O O . LYS A 1 95 ? -1.390 -1.508 4.966 1.00 98.69 95 LYS A O 1
ATOM 771 N N . VAL A 1 96 ? 0.627 -2.414 4.650 1.00 98.81 96 VAL A N 1
ATOM 772 C CA . VAL A 1 96 ? 1.027 -1.591 3.506 1.00 98.81 96 VAL A CA 1
ATOM 773 C C . VAL A 1 96 ? 1.109 -2.497 2.288 1.00 98.81 96 VAL A C 1
ATOM 775 O O . VAL A 1 96 ? 1.883 -3.455 2.269 1.00 98.81 96 VAL A O 1
ATOM 778 N N . LEU A 1 97 ? 0.282 -2.219 1.285 1.00 98.69 97 LEU A N 1
ATOM 779 C CA . LEU A 1 97 ? 0.317 -2.906 0.002 1.00 98.69 97 LEU A CA 1
ATOM 780 C C . LEU A 1 97 ? 1.200 -2.117 -0.965 1.00 98.69 97 LEU A C 1
ATOM 782 O O . LEU A 1 97 ? 1.060 -0.896 -1.085 1.00 98.69 97 LEU A O 1
ATOM 786 N N . LEU A 1 98 ? 2.075 -2.831 -1.674 1.00 98.44 98 LEU A N 1
ATOM 787 C CA . LEU A 1 98 ? 2.877 -2.290 -2.765 1.00 98.44 98 LEU A CA 1
ATOM 788 C C . LEU A 1 98 ? 1.969 -2.075 -3.985 1.00 98.44 98 LEU A C 1
ATOM 790 O O . LEU A 1 98 ? 1.615 -3.031 -4.670 1.00 98.44 98 LEU A O 1
ATOM 794 N N . GLY A 1 99 ? 1.535 -0.841 -4.229 1.00 98.12 99 GLY A N 1
ATOM 795 C CA . GLY A 1 99 ? 0.744 -0.481 -5.403 1.00 98.12 99 GLY A CA 1
ATOM 796 C C . GLY A 1 99 ? 1.604 -0.366 -6.654 1.00 98.12 99 GLY A C 1
ATOM 797 O O . GLY A 1 99 ? 2.507 0.469 -6.684 1.00 98.12 99 GLY A O 1
ATOM 798 N N . ILE A 1 100 ? 1.301 -1.157 -7.683 1.00 97.31 100 ILE A N 1
ATOM 799 C CA . ILE A 1 100 ? 2.034 -1.194 -8.955 1.00 97.31 100 ILE A CA 1
ATOM 800 C C . ILE A 1 100 ? 1.095 -1.046 -10.164 1.00 97.31 100 ILE A C 1
ATOM 802 O O . ILE A 1 100 ? -0.085 -1.399 -10.074 1.00 97.31 100 ILE A O 1
ATOM 806 N N . PRO A 1 101 ? 1.597 -0.570 -11.315 1.00 97.31 101 PRO A N 1
ATOM 807 C CA . PRO A 1 101 ? 0.827 -0.548 -12.553 1.00 97.31 101 PRO A CA 1
ATOM 808 C C . PRO A 1 101 ? 0.649 -1.971 -13.099 1.00 97.31 101 PRO A C 1
ATOM 810 O O . PRO A 1 101 ? 1.567 -2.788 -13.040 1.00 97.31 101 PRO A O 1
ATOM 813 N N . GLY A 1 102 ? -0.527 -2.272 -13.641 1.00 96.06 102 GLY A N 1
ATOM 814 C CA . GLY A 1 102 ? -0.860 -3.572 -14.222 1.00 96.06 102 GLY A CA 1
ATOM 815 C C . GLY A 1 102 ? -0.361 -3.758 -15.653 1.00 96.06 102 GLY A C 1
ATOM 816 O O . GLY A 1 102 ? -0.278 -4.891 -16.117 1.00 96.06 102 GLY A O 1
ATOM 817 N N . ASN A 1 103 ? -0.043 -2.665 -16.351 1.00 95.69 103 ASN A N 1
ATOM 818 C CA . ASN A 1 103 ? 0.517 -2.644 -17.704 1.00 95.69 103 ASN A CA 1
ATOM 819 C C . ASN A 1 103 ? 1.117 -1.250 -17.999 1.00 95.69 103 ASN A C 1
ATOM 821 O O . ASN A 1 103 ? 0.969 -0.332 -17.193 1.00 95.69 103 ASN A O 1
ATOM 825 N N . GLU A 1 104 ? 1.736 -1.053 -19.162 1.00 93.44 104 GLU A N 1
ATOM 826 C CA . GLU A 1 104 ? 2.283 0.245 -19.602 1.00 93.44 104 GLU A CA 1
ATOM 827 C C . GLU A 1 104 ? 1.214 1.352 -19.690 1.00 93.44 104 GLU A C 1
ATOM 829 O O . GLU A 1 104 ? 1.500 2.523 -19.453 1.00 93.44 104 GLU A O 1
ATOM 834 N N . GLY A 1 105 ? -0.043 0.990 -19.977 1.00 89.75 105 GLY A N 1
ATOM 835 C CA . GLY A 1 105 ? -1.171 1.926 -20.046 1.00 89.75 105 GLY A CA 1
ATOM 836 C C . GLY A 1 105 ? -1.683 2.420 -18.686 1.00 89.75 105 GLY A C 1
ATOM 837 O O . GLY A 1 105 ? -2.509 3.330 -18.638 1.00 89.75 105 GLY A O 1
ATOM 838 N N . ALA A 1 106 ? -1.194 1.860 -17.576 1.00 89.94 106 ALA A N 1
ATOM 839 C CA . ALA A 1 106 ? -1.601 2.211 -16.213 1.00 89.94 106 ALA A CA 1
ATOM 840 C C . ALA A 1 106 ? -0.863 3.438 -15.631 1.00 89.94 106 ALA A C 1
ATOM 842 O O . ALA A 1 106 ? -0.984 3.729 -14.437 1.00 89.94 106 ALA A O 1
ATOM 843 N N . GLY A 1 107 ? -0.108 4.159 -16.464 1.00 89.62 107 GLY A N 1
ATOM 844 C CA . GLY A 1 107 ? 0.725 5.297 -16.079 1.00 89.62 107 GLY A CA 1
ATOM 845 C C . GLY A 1 107 ? 2.220 4.985 -16.156 1.00 89.62 107 GLY A C 1
ATOM 846 O O . GLY A 1 107 ? 2.646 3.935 -16.628 1.00 89.62 107 GLY A O 1
ATOM 847 N N . ALA A 1 108 ? 3.038 5.921 -15.688 1.00 94.31 108 ALA A N 1
ATOM 848 C CA . ALA A 1 108 ? 4.485 5.776 -15.639 1.00 94.31 108 ALA A CA 1
ATOM 849 C C . ALA A 1 108 ? 4.932 4.890 -14.465 1.00 94.31 108 ALA A C 1
ATOM 851 O O . ALA A 1 108 ? 4.330 4.889 -13.390 1.00 94.31 108 ALA A O 1
ATOM 852 N N . GLY A 1 109 ? 6.060 4.201 -14.648 1.00 94.94 109 GLY A N 1
ATOM 853 C CA . GLY A 1 109 ? 6.667 3.355 -13.616 1.00 94.94 109 GLY A CA 1
ATOM 854 C C . GLY A 1 109 ? 6.208 1.896 -13.643 1.00 94.94 109 GLY A C 1
ATOM 855 O O . GLY A 1 109 ? 6.409 1.188 -12.659 1.00 94.94 109 GLY A O 1
ATOM 856 N N . TYR A 1 110 ? 5.599 1.439 -14.746 1.00 95.88 110 TYR A N 1
ATOM 857 C CA . TYR A 1 110 ? 5.371 0.013 -14.974 1.00 95.88 110 TYR A CA 1
ATOM 858 C C . TYR A 1 110 ? 6.712 -0.724 -15.041 1.00 95.88 110 TYR A C 1
ATOM 860 O O . TYR A 1 110 ? 7.647 -0.286 -15.710 1.00 95.88 110 TYR A O 1
ATOM 868 N N . VAL A 1 111 ? 6.792 -1.848 -14.335 1.00 92.75 111 VAL A N 1
ATOM 869 C CA . VAL A 1 111 ? 7.941 -2.752 -14.342 1.00 92.75 111 VAL A CA 1
ATOM 870 C C . VAL A 1 111 ? 7.404 -4.134 -14.684 1.00 92.75 111 VAL A C 1
ATOM 872 O O . VAL A 1 111 ? 6.485 -4.627 -14.034 1.00 92.75 111 VAL A O 1
ATOM 875 N N . ALA A 1 112 ? 7.943 -4.739 -15.738 1.00 86.25 112 ALA A N 1
ATOM 876 C CA . ALA A 1 112 ? 7.441 -5.996 -16.272 1.00 86.25 112 ALA A CA 1
ATOM 877 C C . ALA A 1 112 ? 8.141 -7.216 -15.658 1.00 86.25 112 ALA A C 1
ATOM 879 O O . ALA A 1 112 ? 9.349 -7.209 -15.411 1.00 86.25 112 ALA A O 1
ATOM 880 N N . GLY A 1 113 ? 7.388 -8.311 -15.523 1.00 74.94 113 GLY A N 1
ATOM 881 C CA . GLY A 1 113 ? 7.936 -9.654 -15.327 1.00 74.94 113 GLY A CA 1
ATOM 882 C C . GLY A 1 113 ? 8.866 -9.786 -14.118 1.00 74.94 113 GLY A C 1
ATOM 883 O O . GLY A 1 113 ? 8.537 -9.365 -13.013 1.00 74.94 113 GLY A O 1
ATOM 884 N N . THR A 1 114 ? 10.033 -10.399 -14.329 1.00 79.19 114 THR A N 1
ATOM 885 C CA . THR A 1 114 ? 10.991 -10.715 -13.258 1.00 79.19 114 THR A CA 1
ATOM 886 C C . THR A 1 114 ? 11.685 -9.488 -12.668 1.00 79.19 114 THR A C 1
ATOM 888 O O . THR A 1 114 ? 12.225 -9.579 -11.575 1.00 79.19 114 THR A O 1
ATOM 891 N N . ALA A 1 115 ? 11.635 -8.324 -13.322 1.00 86.38 115 ALA A N 1
ATOM 892 C CA . ALA A 1 115 ? 12.202 -7.099 -12.756 1.00 86.38 115 ALA A CA 1
ATOM 893 C C . ALA A 1 115 ? 11.418 -6.592 -11.525 1.00 86.38 115 ALA A C 1
ATOM 895 O O . ALA A 1 115 ? 11.929 -5.780 -10.759 1.00 86.38 115 ALA A O 1
ATOM 896 N N . LEU A 1 116 ? 10.191 -7.087 -11.299 1.00 88.31 116 LEU A N 1
ATOM 897 C CA . LEU A 1 116 ? 9.432 -6.826 -10.072 1.00 88.31 116 LEU A CA 1
ATOM 898 C C . LEU A 1 116 ? 9.907 -7.651 -8.871 1.00 88.31 116 LEU A C 1
ATOM 900 O O . LEU A 1 116 ? 9.541 -7.314 -7.747 1.00 88.31 116 LEU A O 1
ATOM 904 N N . LEU A 1 117 ? 10.699 -8.708 -9.079 1.00 84.38 117 LEU A N 1
ATOM 905 C CA . LEU A 1 117 ? 11.108 -9.616 -8.004 1.00 84.38 117 LEU A CA 1
ATOM 906 C C . LEU A 1 117 ? 11.894 -8.880 -6.925 1.00 84.38 117 LEU A C 1
ATOM 908 O O . LEU A 1 117 ? 11.491 -8.877 -5.767 1.00 84.38 117 LEU A O 1
ATOM 912 N N . SER A 1 118 ? 12.948 -8.169 -7.318 1.00 90.38 118 SER A N 1
ATOM 913 C CA . SER A 1 118 ? 13.823 -7.453 -6.393 1.00 90.38 118 SER A CA 1
ATOM 914 C C . SER A 1 118 ? 13.080 -6.420 -5.516 1.00 90.38 118 SER A C 1
ATOM 916 O O . SER A 1 118 ? 13.202 -6.496 -4.288 1.00 90.38 118 SER A O 1
ATOM 918 N N . PRO A 1 119 ? 12.252 -5.494 -6.056 1.00 94.00 119 PRO A N 1
ATOM 919 C CA . PRO A 1 119 ? 11.477 -4.578 -5.214 1.00 94.00 119 PRO A CA 1
ATOM 920 C C . PRO A 1 119 ? 10.392 -5.273 -4.373 1.00 94.00 119 PRO A C 1
ATOM 922 O O . PRO A 1 119 ? 10.083 -4.790 -3.278 1.00 94.00 119 PRO A O 1
ATOM 925 N N . LEU A 1 120 ? 9.820 -6.394 -4.833 1.00 93.06 120 LEU A N 1
ATOM 926 C CA . LEU A 1 120 ? 8.867 -7.186 -4.045 1.00 93.06 120 LEU A CA 1
ATOM 927 C C . LEU A 1 120 ? 9.549 -7.853 -2.850 1.00 93.06 120 LEU A C 1
ATOM 929 O O . LEU A 1 120 ? 9.139 -7.595 -1.719 1.00 93.06 120 LEU A O 1
ATOM 933 N N . SER A 1 121 ? 10.622 -8.616 -3.071 1.00 91.00 121 SER A N 1
ATOM 934 C CA . SER A 1 121 ? 11.387 -9.272 -2.002 1.00 91.00 121 SER A CA 1
ATOM 935 C C . SER A 1 121 ? 11.937 -8.256 -0.997 1.00 91.00 121 SER A C 1
ATOM 937 O O . SER A 1 121 ? 11.894 -8.484 0.212 1.00 91.00 121 SER A O 1
ATOM 939 N N . PHE A 1 122 ? 12.389 -7.087 -1.470 1.00 94.00 122 PHE A N 1
ATOM 940 C CA . PHE A 1 122 ? 12.783 -5.989 -0.584 1.00 94.00 122 PHE A CA 1
ATOM 941 C C . PHE A 1 122 ? 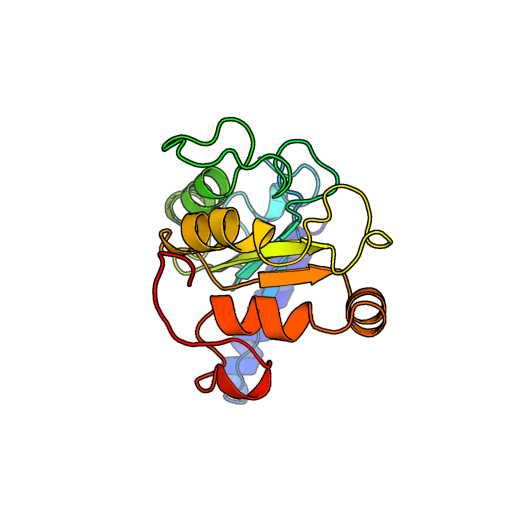11.616 -5.485 0.272 1.00 94.00 122 PHE A C 1
ATOM 943 O O . PHE A 1 122 ? 11.814 -5.114 1.423 1.00 94.00 122 PHE A O 1
ATOM 950 N N . SER A 1 123 ? 10.398 -5.439 -0.263 1.00 96.25 123 SER A N 1
ATOM 951 C CA . SER A 1 123 ? 9.227 -4.979 0.491 1.00 96.25 123 SER A CA 1
ATOM 952 C C . SER A 1 123 ? 8.749 -6.033 1.498 1.00 96.25 123 SER A C 1
ATOM 954 O O . SER A 1 123 ? 8.353 -5.685 2.610 1.00 96.25 123 SER A O 1
ATOM 956 N N . GLU A 1 124 ? 8.839 -7.318 1.153 1.00 94.38 124 GLU A N 1
ATOM 957 C CA . GLU A 1 124 ? 8.411 -8.450 1.989 1.00 94.38 124 GLU A CA 1
ATOM 958 C C . GLU A 1 124 ? 9.180 -8.589 3.307 1.00 94.38 124 GLU A C 1
ATOM 960 O O . GLU A 1 124 ? 8.638 -9.111 4.283 1.00 94.38 124 GLU A O 1
ATOM 965 N N . GLN A 1 125 ? 10.414 -8.080 3.382 1.00 93.31 125 GLN A N 1
ATOM 966 C CA . GLN A 1 125 ? 11.199 -8.120 4.621 1.00 93.31 125 GLN A CA 1
ATOM 967 C C . GLN A 1 125 ? 10.566 -7.294 5.761 1.00 93.31 125 GLN A C 1
ATOM 969 O O . GLN A 1 125 ? 10.876 -7.500 6.939 1.00 93.31 125 GLN A O 1
ATOM 974 N N . TYR A 1 126 ? 9.684 -6.342 5.434 1.00 96.25 126 TYR A N 1
ATOM 975 C CA . TYR A 1 126 ? 9.058 -5.447 6.401 1.00 96.25 126 TYR A CA 1
ATOM 976 C C . TYR A 1 126 ? 7.773 -6.048 6.980 1.00 96.25 126 TYR A C 1
ATOM 978 O O . TYR A 1 126 ? 6.866 -6.460 6.263 1.00 96.25 126 TYR A O 1
ATOM 986 N N . LYS A 1 127 ? 7.619 -6.012 8.311 1.00 95.88 127 LYS A N 1
ATOM 987 C CA . LYS A 1 127 ? 6.442 -6.575 9.013 1.00 95.88 127 LYS A CA 1
ATOM 988 C C . LYS A 1 127 ? 5.107 -5.935 8.609 1.00 95.88 127 LYS A C 1
ATOM 990 O O . LYS A 1 127 ? 4.046 -6.553 8.768 1.00 95.88 127 LYS A O 1
ATOM 995 N N . SER A 1 128 ? 5.149 -4.686 8.153 1.00 98.31 128 SER A N 1
ATOM 996 C CA . SER A 1 128 ? 3.973 -3.968 7.664 1.00 98.31 128 SER A CA 1
ATOM 997 C C . SER A 1 128 ? 3.529 -4.424 6.273 1.00 98.31 128 SER A C 1
ATOM 999 O O . SER A 1 128 ? 2.382 -4.161 5.918 1.00 98.31 128 SER A O 1
ATOM 1001 N N . PHE A 1 129 ? 4.361 -5.142 5.509 1.00 98.31 129 PHE A N 1
ATOM 1002 C CA . PHE A 1 129 ? 3.995 -5.622 4.179 1.00 98.31 129 PHE A CA 1
ATOM 1003 C C . PHE A 1 129 ? 2.712 -6.464 4.221 1.00 98.31 129 PHE A C 1
ATOM 1005 O O . PHE A 1 129 ? 2.539 -7.352 5.065 1.00 98.31 129 PHE A O 1
ATOM 1012 N N . GLY A 1 130 ? 1.778 -6.125 3.331 1.00 97.19 130 GLY A N 1
ATOM 1013 C CA .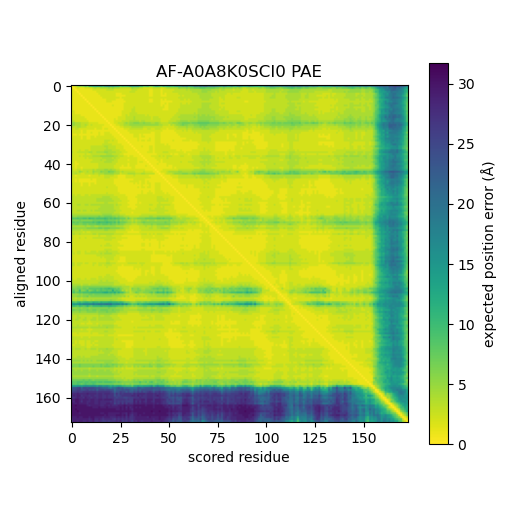 GLY A 1 130 ? 0.458 -6.750 3.222 1.00 97.19 130 GLY A CA 1
ATOM 1014 C C . GLY A 1 130 ? 0.181 -7.438 1.890 1.00 97.19 130 GLY A C 1
ATOM 1015 O O . GLY A 1 130 ? -0.879 -8.045 1.745 1.00 97.19 130 GLY A O 1
ATOM 1016 N N . GLY A 1 131 ? 1.094 -7.334 0.924 1.00 96.31 131 GLY A N 1
ATOM 1017 C CA . GLY A 1 131 ? 0.916 -7.821 -0.442 1.00 96.31 131 GLY A CA 1
ATOM 1018 C C . GLY A 1 131 ? 0.986 -6.702 -1.478 1.00 96.31 131 GLY A C 1
ATOM 1019 O O . GLY A 1 131 ? 1.571 -5.646 -1.244 1.00 96.31 131 GLY A O 1
ATOM 1020 N N . VAL A 1 132 ? 0.371 -6.940 -2.634 1.00 96.69 132 VAL A N 1
ATOM 1021 C CA . VAL A 1 132 ? 0.436 -6.063 -3.811 1.00 96.69 132 VAL A CA 1
ATOM 1022 C C . VAL A 1 132 ? -0.959 -5.558 -4.160 1.00 96.69 132 VAL A C 1
ATOM 1024 O O . VAL A 1 132 ? -1.928 -6.317 -4.126 1.00 96.69 132 VAL A O 1
ATOM 1027 N N . MET A 1 133 ? -1.058 -4.278 -4.511 1.00 97.69 133 MET A N 1
ATOM 1028 C CA . MET A 1 133 ? -2.222 -3.699 -5.184 1.00 97.69 133 MET A CA 1
ATOM 1029 C C . MET A 1 133 ? -1.840 -3.450 -6.645 1.00 97.69 133 MET A C 1
ATOM 1031 O O . MET A 1 133 ? -0.735 -2.991 -6.912 1.00 97.69 133 MET A O 1
ATOM 1035 N N . ILE A 1 134 ? -2.723 -3.769 -7.591 1.00 96.88 134 ILE A N 1
ATOM 1036 C CA . ILE A 1 134 ? -2.447 -3.592 -9.020 1.00 96.88 134 ILE A CA 1
ATOM 1037 C C . ILE A 1 134 ? -3.477 -2.639 -9.619 1.00 96.88 134 ILE A C 1
ATOM 1039 O O . ILE A 1 134 ? -4.680 -2.892 -9.524 1.00 96.88 134 ILE A O 1
ATOM 1043 N N . TRP A 1 135 ? -2.998 -1.574 -10.258 1.00 97.06 135 TRP A N 1
ATOM 1044 C CA . TRP A 1 135 ? -3.818 -0.628 -11.009 1.00 97.06 135 TRP A CA 1
ATOM 1045 C C . TRP A 1 135 ? -3.729 -0.920 -12.515 1.00 97.06 135 TRP A C 1
ATOM 1047 O O . TRP A 1 135 ? -2.693 -0.692 -13.120 1.00 97.06 135 TRP A O 1
ATOM 1057 N N . ASP A 1 136 ? -4.747 -1.435 -13.193 1.00 96.19 136 ASP A N 1
ATOM 1058 C CA . ASP A 1 136 ? -6.006 -1.973 -12.682 1.00 96.19 136 ASP A CA 1
ATOM 1059 C C . ASP A 1 136 ? -6.357 -3.293 -13.391 1.00 96.19 136 ASP A C 1
ATOM 1061 O O . ASP A 1 136 ? -5.574 -3.823 -14.183 1.00 96.19 136 ASP A O 1
ATOM 1065 N N . MET A 1 137 ? -7.550 -3.831 -13.125 1.00 95.25 137 MET A N 1
ATOM 1066 C CA . MET A 1 137 ? -7.992 -5.093 -13.722 1.00 95.25 137 MET A CA 1
ATOM 1067 C C . MET A 1 137 ? -8.049 -5.054 -15.259 1.00 95.25 137 MET A C 1
ATOM 1069 O O . MET A 1 137 ? -7.724 -6.053 -15.894 1.00 95.25 137 MET A O 1
ATOM 1073 N N . SER A 1 138 ? -8.423 -3.926 -15.872 1.00 96.06 138 SER A N 1
ATOM 1074 C CA . SER A 1 138 ? -8.481 -3.807 -17.337 1.00 96.06 138 SER A CA 1
ATOM 1075 C C . SER A 1 138 ? -7.090 -3.916 -17.967 1.00 96.06 138 SER A C 1
ATOM 1077 O O . SER A 1 138 ? -6.925 -4.541 -19.013 1.00 96.06 138 SER A O 1
ATOM 1079 N N . GLN A 1 139 ? -6.082 -3.369 -17.286 1.00 96.25 139 GLN A N 1
ATOM 1080 C CA . GLN A 1 139 ? -4.682 -3.410 -17.702 1.00 96.25 139 GLN A CA 1
ATOM 1081 C C . GLN A 1 139 ? -4.079 -4.799 -17.485 1.00 96.25 139 GLN A C 1
ATOM 1083 O O . GLN A 1 139 ? -3.388 -5.319 -18.356 1.00 96.25 139 GLN A O 1
ATOM 1088 N N . VAL A 1 140 ? -4.395 -5.436 -16.354 1.00 93.94 140 VAL A N 1
ATOM 1089 C CA . VAL A 1 140 ? -3.994 -6.823 -16.078 1.00 93.94 140 VAL A CA 1
ATOM 1090 C C . VAL A 1 140 ? -4.584 -7.782 -17.109 1.00 93.94 140 VAL A C 1
ATOM 1092 O O . VAL A 1 140 ? -3.893 -8.686 -17.572 1.00 93.94 140 VAL A O 1
ATOM 1095 N N . TYR A 1 141 ? -5.844 -7.580 -17.499 1.00 94.06 141 TYR A N 1
ATOM 1096 C CA . TYR A 1 141 ? -6.520 -8.429 -18.479 1.00 94.06 141 TYR A CA 1
ATOM 1097 C C . TYR A 1 141 ? -5.829 -8.415 -19.850 1.00 94.06 141 TYR A C 1
ATOM 1099 O O . TYR A 1 141 ? -5.784 -9.437 -20.531 1.00 94.06 141 TYR A O 1
ATOM 1107 N N . THR A 1 142 ? -5.248 -7.279 -20.244 1.00 94.94 142 THR A N 1
ATOM 1108 C CA . THR A 1 142 ? -4.491 -7.133 -21.499 1.00 94.94 142 THR A CA 1
ATOM 1109 C C . THR A 1 142 ? -3.000 -7.456 -21.354 1.00 94.94 142 THR A C 1
ATOM 1111 O O . THR A 1 142 ? -2.258 -7.337 -22.328 1.00 94.94 142 THR A O 1
ATOM 1114 N N . ASN A 1 143 ? -2.558 -7.899 -20.172 1.00 93.31 143 ASN A N 1
ATOM 1115 C CA . ASN A 1 143 ? -1.172 -8.237 -19.855 1.00 93.31 143 ASN A CA 1
ATOM 1116 C C . ASN A 1 143 ? -1.047 -9.706 -19.390 1.00 93.31 143 ASN A C 1
ATOM 1118 O O . ASN A 1 143 ? -0.909 -9.992 -18.191 1.00 93.31 143 ASN A O 1
ATOM 1122 N N . PRO A 1 144 ? -1.151 -10.674 -20.319 1.00 90.19 144 PRO A N 1
ATOM 1123 C CA . PRO A 1 144 ? -1.176 -12.089 -19.973 1.00 90.19 144 PRO A CA 1
ATOM 1124 C C . PRO A 1 144 ? 0.115 -12.517 -19.261 1.00 90.19 144 PRO A C 1
ATOM 1126 O O . PRO A 1 144 ? 1.221 -12.201 -19.683 1.00 90.19 144 PRO A O 1
ATOM 1129 N N . GLY A 1 145 ? -0.031 -13.269 -18.167 1.00 88.06 145 GLY A N 1
ATOM 1130 C CA . GLY A 1 145 ? 1.093 -13.773 -17.369 1.00 88.06 145 GLY A CA 1
ATOM 1131 C C . GLY A 1 145 ? 1.585 -12.827 -16.266 1.00 88.06 145 GLY A C 1
ATOM 1132 O O . GLY A 1 145 ? 2.258 -13.294 -15.344 1.00 88.06 145 GLY A O 1
ATOM 1133 N N . PHE A 1 146 ? 1.188 -11.550 -16.268 1.00 89.56 146 PHE A N 1
ATOM 1134 C CA . PHE A 1 146 ? 1.573 -10.596 -15.221 1.00 89.56 146 PHE A CA 1
ATOM 1135 C C . PHE A 1 146 ? 1.049 -10.991 -13.836 1.00 89.56 146 PHE A C 1
ATOM 1137 O O . PHE A 1 146 ? 1.828 -11.188 -12.904 1.00 89.56 146 PHE A O 1
ATOM 1144 N N . LEU A 1 147 ? -0.269 -11.176 -13.700 1.00 89.81 147 LEU A N 1
ATOM 1145 C CA . LEU A 1 147 ? -0.886 -11.525 -12.418 1.00 89.81 147 LEU A CA 1
ATOM 1146 C C . LEU A 1 147 ? -0.402 -12.881 -11.861 1.00 89.81 147 LEU A C 1
ATOM 1148 O O . LEU A 1 147 ? -0.063 -12.925 -10.677 1.00 89.81 147 LEU A O 1
ATOM 1152 N N . PRO A 1 148 ? -0.306 -13.969 -12.658 1.00 88.00 148 PRO A N 1
ATOM 1153 C CA . PRO A 1 148 ? 0.313 -15.212 -12.200 1.00 88.00 148 PRO A CA 1
ATOM 1154 C C . PRO A 1 148 ? 1.756 -15.033 -11.719 1.00 88.00 148 PRO A C 1
ATOM 1156 O O . PRO A 1 148 ? 2.120 -15.615 -10.701 1.00 88.00 148 PRO A O 1
ATOM 1159 N N . THR A 1 149 ? 2.554 -14.200 -12.400 1.00 84.88 149 THR A N 1
ATOM 1160 C CA . THR A 1 149 ? 3.932 -13.899 -11.980 1.00 84.88 149 THR A CA 1
ATOM 1161 C C . THR A 1 149 ? 3.937 -13.245 -10.603 1.00 84.88 149 THR A C 1
ATOM 1163 O O . THR A 1 149 ? 4.541 -13.788 -9.687 1.00 84.88 149 THR A O 1
ATOM 1166 N N . VAL A 1 150 ? 3.187 -12.154 -10.411 1.00 88.31 150 VAL A N 1
ATOM 1167 C CA . VAL A 1 150 ? 3.090 -11.467 -9.108 1.00 88.31 150 VAL A CA 1
ATOM 1168 C C . VAL A 1 150 ? 2.608 -12.417 -8.005 1.00 88.31 150 VAL A C 1
ATOM 1170 O O . VAL A 1 150 ? 3.127 -12.405 -6.891 1.00 88.31 150 VAL A O 1
ATOM 1173 N N . ALA A 1 151 ? 1.621 -13.263 -8.297 1.00 86.50 151 ALA A N 1
ATOM 1174 C CA . ALA A 1 151 ? 1.067 -14.189 -7.316 1.00 86.50 151 ALA A CA 1
ATOM 1175 C C . ALA A 1 151 ? 2.028 -15.334 -6.943 1.00 86.50 151 ALA A C 1
ATOM 1177 O O . ALA A 1 151 ? 2.017 -15.770 -5.789 1.00 86.50 151 ALA A O 1
ATOM 1178 N N . LEU A 1 152 ? 2.854 -15.809 -7.881 1.00 81.69 152 LEU A N 1
ATOM 1179 C CA . LEU A 1 152 ? 3.939 -16.750 -7.588 1.00 81.69 152 LEU A CA 1
ATOM 1180 C C . LEU A 1 152 ? 4.952 -16.144 -6.616 1.00 81.69 152 LEU A C 1
ATOM 1182 O O . LEU A 1 152 ? 5.312 -16.807 -5.648 1.00 81.69 152 LEU A O 1
ATOM 1186 N N . CYS A 1 153 ? 5.355 -14.889 -6.838 1.00 77.69 153 CYS A N 1
ATOM 1187 C CA . CYS A 1 153 ? 6.311 -14.187 -5.974 1.00 77.69 153 CYS A CA 1
ATOM 1188 C C . CYS A 1 153 ? 5.817 -14.102 -4.531 1.00 77.69 153 CYS A C 1
ATOM 1190 O O . CYS A 1 153 ? 6.569 -14.359 -3.605 1.00 77.69 153 CYS A O 1
ATOM 1192 N N . LEU A 1 154 ? 4.519 -13.847 -4.352 1.00 83.38 154 LEU A N 1
ATOM 1193 C CA . LEU A 1 154 ? 3.872 -13.792 -3.038 1.00 83.38 154 LEU A CA 1
ATOM 1194 C C . LEU A 1 154 ? 3.662 -15.178 -2.391 1.00 83.38 154 LEU A C 1
ATOM 1196 O O . LEU A 1 154 ? 2.916 -15.292 -1.414 1.00 83.38 154 LEU A O 1
ATOM 1200 N N . GLY A 1 155 ? 4.216 -16.251 -2.968 1.00 74.50 155 GLY A N 1
ATOM 1201 C CA . GLY A 1 155 ? 4.071 -17.621 -2.476 1.00 74.50 155 GLY A CA 1
ATOM 1202 C C . GLY A 1 155 ? 2.646 -18.177 -2.565 1.00 74.50 155 GLY A C 1
ATOM 1203 O O . GLY A 1 155 ? 2.309 -19.117 -1.844 1.00 74.50 155 GLY A O 1
ATOM 1204 N N . ARG A 1 156 ? 1.777 -17.603 -3.415 1.00 60.28 156 ARG A N 1
ATOM 1205 C CA . ARG A 1 156 ? 0.351 -17.983 -3.510 1.00 60.28 156 ARG A CA 1
ATOM 1206 C C . ARG A 1 156 ? 0.035 -19.035 -4.575 1.00 60.28 156 ARG A C 1
ATOM 1208 O O . ARG A 1 156 ? -1.103 -19.492 -4.632 1.00 60.28 156 ARG A O 1
ATOM 1215 N N . TYR A 1 157 ? 1.017 -19.455 -5.372 1.00 48.31 157 TYR A N 1
ATOM 1216 C CA . TYR A 1 157 ? 0.890 -20.582 -6.299 1.00 48.31 157 TYR A CA 1
ATOM 1217 C C . TYR A 1 157 ? 1.899 -21.684 -5.928 1.00 48.31 157 TYR A C 1
ATOM 1219 O O . TYR A 1 157 ? 3.101 -21.469 -6.073 1.00 48.31 157 TYR A O 1
ATOM 1227 N N . PRO A 1 158 ? 1.444 -22.860 -5.450 1.00 46.16 158 PRO A N 1
ATOM 1228 C CA . PRO A 1 158 ? 2.333 -23.954 -5.056 1.00 46.16 158 PRO A CA 1
ATOM 1229 C C . PRO A 1 158 ? 2.926 -24.727 -6.245 1.00 46.16 158 PRO A C 1
ATOM 1231 O O . PRO A 1 158 ? 3.841 -25.520 -6.039 1.00 46.16 158 PRO A O 1
ATOM 1234 N N . ASP A 1 159 ? 2.435 -24.509 -7.471 1.00 48.00 159 ASP A N 1
ATOM 1235 C CA . ASP A 1 159 ? 2.845 -25.284 -8.641 1.00 48.00 159 ASP A CA 1
ATOM 1236 C C . ASP A 1 159 ? 3.416 -24.404 -9.761 1.00 48.00 159 ASP A C 1
ATOM 1238 O O . ASP A 1 159 ? 2.706 -23.782 -10.552 1.00 48.00 159 ASP A O 1
ATOM 1242 N N . VAL A 1 160 ? 4.746 -24.358 -9.807 1.00 50.22 160 VAL A N 1
ATOM 1243 C CA . VAL A 1 160 ? 5.545 -23.606 -10.788 1.00 50.22 160 VAL A CA 1
ATOM 1244 C C . VAL A 1 160 ? 5.520 -24.284 -12.171 1.00 50.22 160 VAL A C 1
ATOM 1246 O O . VAL A 1 160 ? 5.920 -23.680 -13.168 1.00 50.22 160 VAL A O 1
ATOM 1249 N N . THR A 1 161 ? 5.022 -25.526 -12.267 1.00 45.66 161 THR A N 1
ATOM 1250 C CA . THR A 1 161 ? 5.013 -26.299 -13.521 1.00 45.66 161 THR A CA 1
ATOM 1251 C C . THR A 1 161 ? 3.930 -25.850 -14.505 1.00 45.66 161 THR A C 1
ATOM 1253 O O . THR A 1 161 ? 4.112 -25.982 -15.716 1.00 45.66 161 THR A O 1
ATOM 1256 N N . ALA A 1 162 ? 2.858 -25.212 -14.022 1.00 45.56 162 ALA A N 1
ATOM 1257 C CA . ALA A 1 162 ? 1.769 -24.705 -14.861 1.00 45.56 162 ALA A CA 1
ATOM 1258 C C . ALA A 1 162 ? 2.166 -23.502 -15.746 1.00 45.56 162 ALA A C 1
ATOM 1260 O O . ALA A 1 162 ? 1.424 -23.150 -16.660 1.00 45.56 162 ALA A O 1
ATOM 1261 N N . ILE A 1 163 ? 3.331 -22.880 -15.503 1.00 50.25 163 ILE A N 1
ATOM 1262 C CA . ILE A 1 163 ? 3.807 -21.687 -16.238 1.00 50.25 163 ILE A CA 1
ATOM 1263 C C . ILE A 1 163 ? 5.034 -21.995 -17.119 1.00 50.25 163 ILE A C 1
ATOM 1265 O O . ILE A 1 163 ? 5.732 -21.095 -17.577 1.00 50.25 163 ILE A O 1
ATOM 1269 N N . GLY A 1 164 ? 5.312 -23.275 -17.391 1.00 42.41 164 GLY A N 1
ATOM 1270 C CA . GLY A 1 164 ? 6.287 -23.672 -18.414 1.00 42.41 164 GLY A CA 1
ATOM 1271 C C . GLY A 1 164 ? 7.740 -23.248 -18.152 1.00 42.41 164 GLY A C 1
ATOM 1272 O O . GLY A 1 164 ? 8.484 -23.035 -19.108 1.00 42.41 164 GLY A O 1
ATOM 1273 N N . ARG A 1 165 ? 8.174 -23.131 -16.887 1.00 49.28 165 ARG A N 1
ATOM 1274 C CA . ARG A 1 165 ? 9.588 -22.891 -16.536 1.00 49.28 165 ARG A CA 1
ATOM 1275 C C . ARG A 1 165 ? 10.276 -24.143 -15.969 1.00 49.28 165 ARG A C 1
ATOM 1277 O O . ARG A 1 165 ? 9.655 -24.864 -15.188 1.00 49.28 165 ARG A O 1
ATOM 1284 N N . PRO A 1 166 ? 11.556 -24.398 -16.317 1.00 37.62 166 PRO A N 1
ATOM 1285 C CA . PRO A 1 166 ? 12.344 -25.472 -15.726 1.00 37.62 166 PRO A CA 1
ATOM 1286 C C . PRO A 1 166 ? 12.871 -25.105 -14.324 1.00 37.62 166 PRO A C 1
ATOM 1288 O O . PRO A 1 166 ? 12.938 -23.941 -13.942 1.00 37.62 166 PRO A O 1
ATOM 1291 N N . ASN A 1 167 ? 13.208 -26.163 -13.583 1.00 39.44 167 ASN A N 1
ATOM 1292 C CA . ASN A 1 167 ? 13.481 -26.279 -12.147 1.00 39.44 167 ASN A CA 1
ATOM 1293 C C . ASN A 1 167 ? 14.216 -25.139 -11.415 1.00 39.44 167 ASN A C 1
ATOM 1295 O O . ASN A 1 167 ? 15.207 -24.587 -11.887 1.00 39.44 167 ASN A O 1
ATOM 1299 N N . LYS A 1 168 ? 13.773 -24.950 -10.158 1.00 48.38 168 LYS A N 1
ATOM 1300 C CA . LYS A 1 168 ? 14.436 -24.268 -9.031 1.00 48.38 168 LYS A CA 1
ATOM 1301 C C . LYS A 1 168 ? 15.959 -24.418 -9.069 1.00 48.38 168 LYS A C 1
ATOM 1303 O O . LYS A 1 168 ? 16.480 -25.510 -8.848 1.00 48.38 168 LYS A O 1
ATOM 1308 N N . GLY A 1 169 ? 16.656 -23.302 -9.262 1.00 34.69 169 GLY A N 1
ATOM 1309 C CA . GLY A 1 169 ? 18.113 -23.297 -9.270 1.00 34.69 169 GLY A CA 1
ATOM 1310 C C . GLY A 1 169 ? 18.762 -21.946 -9.547 1.00 34.69 169 GLY A C 1
ATOM 1311 O O . GLY A 1 169 ? 19.734 -21.932 -10.281 1.00 34.69 169 GLY A O 1
ATOM 1312 N N . SER A 1 170 ? 18.253 -20.839 -8.995 1.00 36.31 170 SER A N 1
ATOM 1313 C CA . SER A 1 170 ? 19.024 -19.602 -8.759 1.00 36.31 170 SER A CA 1
ATOM 1314 C C . SER A 1 170 ? 18.106 -18.514 -8.202 1.00 36.31 170 SER A C 1
ATOM 1316 O O . SER A 1 170 ? 17.308 -17.972 -8.952 1.00 36.31 170 SER A O 1
ATOM 1318 N N . GLY A 1 171 ? 18.224 -18.215 -6.908 1.00 39.88 171 GLY A N 1
ATOM 1319 C CA . GLY A 1 171 ? 18.084 -16.869 -6.330 1.00 39.88 171 GLY A CA 1
ATOM 1320 C C . GLY A 1 171 ? 16.847 -15.993 -6.572 1.00 39.88 171 GLY A C 1
ATOM 1321 O O . GLY A 1 171 ? 16.879 -14.876 -6.080 1.00 39.88 171 GLY A O 1
ATOM 1322 N N . ASP A 1 172 ? 15.805 -16.441 -7.265 1.00 42.41 172 ASP A N 1
ATOM 1323 C CA . ASP A 1 172 ? 14.662 -15.609 -7.647 1.00 42.41 172 ASP A CA 1
ATOM 1324 C C . ASP A 1 172 ? 13.339 -16.353 -7.396 1.00 42.41 172 ASP A C 1
ATOM 1326 O O . ASP A 1 172 ? 13.076 -17.399 -8.003 1.00 42.41 172 ASP A O 1
ATOM 1330 N N . CYS A 1 173 ? 12.517 -15.745 -6.526 1.00 49.09 173 CYS A 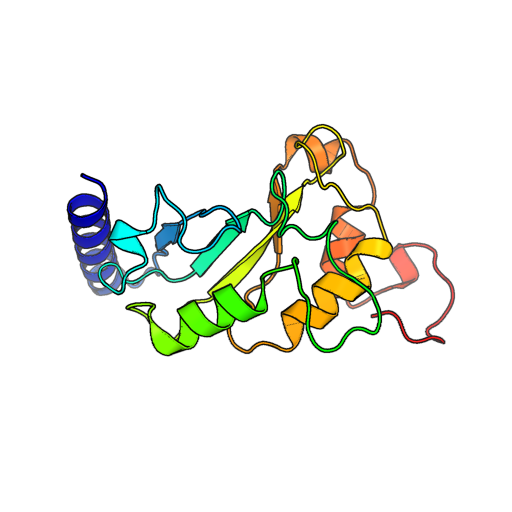N 1
ATOM 1331 C CA . CYS A 1 173 ? 11.509 -16.305 -5.599 1.00 49.09 173 CYS A CA 1
ATOM 1332 C C . CYS A 1 173 ? 12.119 -16.832 -4.290 1.00 49.09 173 CYS A C 1
ATOM 1334 O O . CYS A 1 173 ? 12.457 -18.038 -4.211 1.00 49.09 173 CYS A O 1
#

Nearest PDB structures (foldseek):
  7zy9-assembly1_A  TM=9.660E-01  e=1.452E-15  Trichoderma harzianum
  7zya-assembly1_A  TM=9.676E-01  e=1.875E-15  Trichoderma harzianum
  4tx6-assembly1_A  TM=8.642E-01  e=2.903E-09  Aspergillus fumigatus A1163
  5gzu-assembly1_A  TM=6.511E-01  e=4.792E-03  Paenibacillus sp. FPU-7
  3b9d-assembly1_A  TM=5.973E-01  e=6.177E-02  Vibrio harveyi

pLDDT: mean 89.83, std 16.03, range [34.69, 98.81]

Mean predicted aligned error: 5.96 Å

Foldseek 3Di:
DVLVVLQVVVVVQVVVCVVPVDHDFDEEEAELPPPRPPCCVCLQQRHAGQEYEYAQFPDQQHLLQDDPPDPDRPRVRLVVVLCSLCPGHVHVQYAYAREAELAPVLHGDHDDAQSSQRVLVVNVVRSRHDYHHYRDPVSNVVVPPRVVRRCVSVVNDPDPVVVPDDDDDDDTD

InterPro domains:
  IPR001223 Glycoside hydrolase family 18, catalytic domain [PS51910] (1-170)
  IPR017853 Glycoside hydrolase superfamily [SSF51445] (1-148)

Secondary structure (DSSP, 8-state):
-HHHHHHHHHHHHHHHHHHH------EE--BSSSS-TTTHHHHTTTS--SEEEEE-SSSTTSGGG--TT-SS-SS--HHHHHHHHHHT-SSTT-EEEEEEESSGGG-TT---GGGGHHHHHHHHTSTTEEEEEEE-HHHHHTSTTHHHHHHHHTT--S-GGGGT-----SS--

Solvent-accessible surface area (backbone atoms only — not comparable to full-atom values): 9888 Å² total; per-residue (Å²): 122,62,50,67,53,52,47,51,50,49,56,52,42,53,54,47,23,75,74,69,74,50,89,74,82,46,71,50,69,39,52,45,60,82,79,27,85,86,47,35,76,32,54,69,40,67,38,65,40,52,33,34,38,33,31,23,34,76,51,76,27,6,62,66,43,54,60,85,95,51,91,73,59,90,40,28,36,62,67,58,55,41,50,38,26,69,74,42,32,52,29,66,80,23,23,41,19,54,17,37,38,32,29,73,88,54,47,53,44,49,60,67,75,75,71,42,47,63,57,47,59,63,43,62,76,41,90,32,48,61,55,74,36,65,41,37,70,74,37,34,70,76,29,85,65,49,65,63,50,57,37,41,64,72,67,72,50,95,64,66,67,84,74,80,57,83,76,94,84,71,100,73,126

Radius of gyration: 17.42 Å; Cα contacts (8 Å, |Δi|>4): 284; chains: 1; bounding box: 46×43×38 Å

Sequence (173 aa):
HMVPFADQLRANMDAAAAANGKTYYLSATPQCPYPDIINHPMLNGTTPFDFIMVQFYNNYCGVSSYVEREVLQKNFSFETWDTWARTKSKNRNVKVLLGIPGNEGAGAGYVAGTALLSPLSFSEQYKSFGGVMIWDMSQVYTNPGFLPTVALCLGRYPDVTAIGRPNKGSGDC

Organism: NCBI:txid80388